Protein AF-A0A1I1CKN2-F1 (afdb_monomer_lite)

Structure (mmCIF, N/CA/C/O backbone):
data_AF-A0A1I1CKN2-F1
#
_entry.id   AF-A0A1I1CKN2-F1
#
loop_
_atom_site.group_PDB
_atom_site.id
_atom_site.type_symbol
_atom_site.label_atom_id
_atom_site.label_alt_id
_atom_site.label_comp_id
_atom_site.label_asym_id
_atom_site.label_entity_id
_atom_site.label_seq_id
_atom_site.pdbx_PDB_ins_code
_atom_site.Cartn_x
_atom_site.Cartn_y
_atom_site.Cartn_z
_atom_site.occupancy
_atom_site.B_iso_or_equiv
_atom_site.auth_seq_id
_atom_site.auth_comp_id
_atom_site.auth_asym_id
_atom_site.auth_atom_id
_atom_site.pdbx_PDB_model_num
ATOM 1 N N . MET A 1 1 ? -16.744 -24.420 14.336 1.00 36.28 1 MET A N 1
ATOM 2 C CA . MET A 1 1 ? -15.413 -24.227 13.723 1.00 36.28 1 MET A CA 1
ATOM 3 C C . MET A 1 1 ? -15.536 -23.043 12.769 1.00 36.28 1 MET A C 1
ATOM 5 O O . MET A 1 1 ? -16.241 -23.175 11.780 1.00 36.28 1 MET A O 1
ATOM 9 N N . ARG A 1 2 ? -15.020 -21.853 13.116 1.00 37.50 2 ARG A N 1
ATOM 10 C CA . ARG A 1 2 ? -15.099 -20.668 12.236 1.00 37.50 2 ARG A CA 1
ATOM 11 C C . ARG A 1 2 ? -14.110 -20.876 11.087 1.00 37.50 2 ARG A C 1
ATOM 13 O O . ARG A 1 2 ? -12.951 -21.185 11.356 1.00 37.50 2 ARG A O 1
ATOM 20 N N . ALA A 1 3 ? -14.563 -20.752 9.841 1.00 39.19 3 ALA A N 1
ATOM 21 C CA . ALA A 1 3 ? -13.666 -20.720 8.693 1.00 39.19 3 ALA A CA 1
ATOM 22 C C . ALA A 1 3 ? -12.665 -19.573 8.897 1.00 39.19 3 ALA A C 1
ATOM 24 O O . ALA A 1 3 ? -13.071 -18.451 9.201 1.00 39.19 3 ALA A O 1
ATOM 25 N N . ALA A 1 4 ? -11.366 -19.855 8.797 1.00 44.44 4 ALA A N 1
ATOM 26 C CA . ALA A 1 4 ? -10.368 -18.798 8.746 1.00 44.44 4 ALA A CA 1
ATOM 27 C C . ALA A 1 4 ? -10.682 -17.938 7.514 1.00 44.44 4 ALA A C 1
ATOM 29 O O . ALA A 1 4 ? -10.760 -18.472 6.405 1.00 44.44 4 ALA A O 1
ATOM 30 N N . ALA A 1 5 ? -10.919 -16.638 7.713 1.00 51.28 5 ALA A N 1
ATOM 31 C CA . ALA A 1 5 ? -11.093 -15.694 6.618 1.00 51.28 5 ALA A CA 1
ATOM 32 C C . ALA A 1 5 ? -9.901 -15.848 5.666 1.00 51.28 5 ALA A C 1
ATOM 34 O O . ALA A 1 5 ? -8.745 -15.822 6.099 1.00 51.28 5 ALA A O 1
ATOM 35 N N . ARG A 1 6 ? -10.178 -16.095 4.385 1.00 54.81 6 ARG A N 1
ATOM 36 C CA . ARG A 1 6 ? -9.152 -16.327 3.368 1.00 54.81 6 ARG A CA 1
ATOM 37 C C . ARG A 1 6 ? -8.504 -14.976 3.054 1.00 54.81 6 ARG A C 1
ATOM 39 O O . ARG A 1 6 ? -8.921 -14.288 2.138 1.00 54.81 6 ARG A O 1
ATOM 46 N N . SER A 1 7 ? -7.548 -14.563 3.884 1.00 62.62 7 SER A N 1
ATOM 47 C CA . SER A 1 7 ? -6.839 -13.295 3.727 1.00 62.62 7 SER A CA 1
ATOM 48 C C . SER A 1 7 ? -6.039 -13.294 2.432 1.00 62.62 7 SER A C 1
ATOM 50 O O . SER A 1 7 ? -5.339 -14.272 2.150 1.00 62.62 7 SER A O 1
ATOM 52 N N . MET A 1 8 ? -6.089 -12.191 1.689 1.00 78.50 8 MET A N 1
ATOM 53 C CA . MET A 1 8 ? -5.315 -12.058 0.464 1.00 78.50 8 MET A CA 1
ATOM 54 C C . MET A 1 8 ? -3.811 -12.104 0.762 1.00 78.50 8 MET A C 1
ATOM 56 O O . MET A 1 8 ? -3.299 -11.395 1.634 1.00 78.50 8 MET A O 1
ATOM 60 N N . THR A 1 9 ? -3.110 -12.993 0.067 1.00 88.44 9 THR A N 1
ATOM 61 C CA . THR A 1 9 ? -1.662 -13.183 0.215 1.00 88.44 9 THR A CA 1
ATOM 62 C C . THR A 1 9 ? -0.886 -12.026 -0.417 1.00 88.44 9 THR A C 1
ATOM 64 O O . THR A 1 9 ? -1.418 -11.289 -1.249 1.00 88.44 9 THR A O 1
ATOM 67 N N . ASP A 1 10 ? 0.390 -11.871 -0.047 1.00 90.06 10 ASP A N 1
ATOM 68 C CA . ASP A 1 10 ? 1.275 -10.884 -0.683 1.00 90.06 10 ASP A CA 1
ATOM 69 C C . ASP A 1 10 ? 1.370 -11.120 -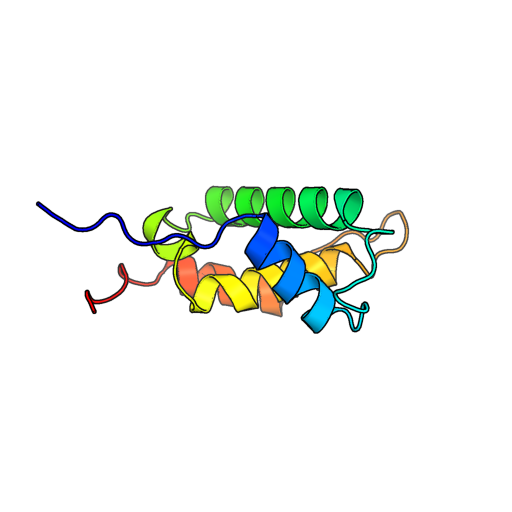2.208 1.00 90.06 10 ASP A C 1
ATOM 71 O O . ASP A 1 10 ? 1.408 -10.153 -2.961 1.00 90.06 10 ASP A O 1
ATOM 75 N N . ASP A 1 11 ? 1.318 -12.375 -2.673 1.00 91.69 11 ASP A N 1
ATOM 76 C CA . ASP A 1 11 ? 1.370 -12.724 -4.103 1.00 91.69 11 ASP A CA 1
ATOM 77 C C . ASP A 1 11 ? 0.109 -12.286 -4.862 1.00 91.69 11 ASP A C 1
ATOM 79 O O . ASP A 1 11 ? 0.179 -11.837 -6.004 1.00 91.69 11 ASP A O 1
ATOM 83 N N . GLN A 1 12 ? -1.057 -12.371 -4.224 1.00 93.50 12 GLN A N 1
ATOM 84 C CA . GLN A 1 12 ? -2.303 -11.866 -4.804 1.00 93.50 12 GLN A CA 1
ATOM 85 C C . GLN A 1 12 ? -2.323 -10.331 -4.813 1.00 93.50 12 GLN A C 1
ATOM 87 O O . GLN A 1 12 ? -2.681 -9.728 -5.819 1.00 93.50 12 GLN A O 1
ATOM 92 N N . LEU A 1 13 ? -1.860 -9.687 -3.736 1.00 95.38 13 LEU A N 1
ATOM 93 C CA . LEU A 1 13 ? -1.694 -8.228 -3.693 1.00 95.38 13 LEU A CA 1
ATOM 94 C C . LEU A 1 13 ? -0.684 -7.728 -4.728 1.00 95.38 13 LEU A C 1
ATOM 96 O O . LEU A 1 13 ? -0.858 -6.642 -5.275 1.00 95.38 13 LEU A O 1
ATOM 100 N N . LEU A 1 14 ? 0.353 -8.513 -5.018 1.00 97.31 14 LEU A N 1
ATOM 101 C CA . LEU A 1 14 ? 1.312 -8.216 -6.071 1.00 97.31 14 LEU A CA 1
ATOM 102 C C . LEU A 1 14 ? 0.629 -8.140 -7.442 1.00 97.31 14 LEU A C 1
ATOM 104 O O . LEU A 1 14 ? 0.923 -7.217 -8.198 1.00 97.31 14 LEU A O 1
ATOM 108 N N . VAL A 1 15 ? -0.298 -9.054 -7.749 1.00 97.06 15 VAL A N 1
ATOM 109 C CA . VAL A 1 15 ? -1.083 -9.005 -8.996 1.00 97.06 15 VAL A CA 1
ATOM 110 C C . VAL A 1 15 ? -1.923 -7.728 -9.063 1.00 97.06 15 VAL A C 1
ATOM 112 O O . VAL A 1 15 ? -1.835 -7.005 -10.053 1.00 97.06 15 VAL A O 1
ATOM 115 N N 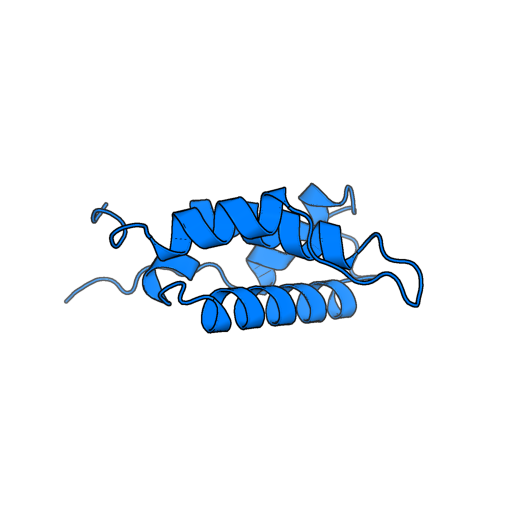. GLU A 1 16 ? -2.653 -7.394 -7.998 1.00 97.00 16 GLU A N 1
ATOM 116 C CA . GLU A 1 16 ? -3.472 -6.171 -7.945 1.00 97.00 16 GLU A CA 1
ATOM 117 C C . GLU A 1 16 ? -2.631 -4.894 -8.084 1.00 97.00 16 GLU A C 1
ATOM 119 O O . GLU A 1 16 ? -3.005 -3.961 -8.792 1.00 97.00 16 GLU A O 1
ATOM 124 N N . CYS A 1 17 ? -1.446 -4.857 -7.470 1.00 97.38 17 CYS A N 1
ATOM 125 C CA . CYS A 1 17 ? -0.532 -3.724 -7.606 1.00 97.38 17 CYS A CA 1
ATOM 126 C C . CYS A 1 17 ? 0.037 -3.606 -9.025 1.00 97.38 17 CYS A C 1
ATOM 128 O O . CYS A 1 17 ? 0.202 -2.491 -9.512 1.00 97.38 17 CYS A O 1
ATOM 130 N N . LYS A 1 18 ? 0.319 -4.728 -9.706 1.00 98.00 18 LYS A N 1
ATOM 131 C CA . LYS A 1 18 ? 0.736 -4.706 -11.118 1.00 98.00 18 LYS A CA 1
ATOM 132 C C . LYS A 1 18 ? -0.361 -4.114 -11.997 1.00 98.00 18 LYS A C 1
ATOM 134 O O . LYS A 1 18 ? -0.067 -3.244 -12.806 1.00 98.00 18 LYS A O 1
ATOM 139 N N . ILE A 1 19 ? -1.613 -4.523 -11.782 1.00 97.00 19 ILE A N 1
ATOM 140 C CA . ILE A 1 19 ? -2.773 -3.968 -12.493 1.00 97.00 19 ILE A CA 1
ATOM 141 C C . ILE A 1 19 ? -2.890 -2.460 -12.233 1.00 97.00 19 ILE A C 1
ATOM 143 O O . ILE A 1 19 ? -2.972 -1.684 -13.179 1.00 97.00 19 ILE A O 1
ATOM 147 N N . GLY A 1 20 ? -2.834 -2.029 -10.968 1.00 95.31 20 GLY A N 1
ATOM 148 C CA . GLY A 1 20 ? -2.956 -0.614 -10.596 1.00 95.31 20 GLY A CA 1
ATOM 149 C C . GLY A 1 20 ? -1.839 0.294 -11.127 1.00 95.31 20 GLY A C 1
ATOM 150 O O . GLY A 1 20 ? -2.047 1.496 -11.270 1.00 95.31 20 GLY A O 1
ATOM 151 N N . LEU A 1 21 ? -0.673 -0.274 -11.440 1.00 96.19 21 LEU A N 1
ATOM 152 C CA . LEU A 1 21 ? 0.487 0.435 -11.989 1.00 96.19 21 LEU A CA 1
ATOM 153 C C . LEU A 1 21 ? 0.653 0.272 -13.507 1.00 96.19 21 LEU A C 1
ATOM 155 O O . LEU A 1 21 ? 1.663 0.725 -14.042 1.00 96.19 21 LEU A O 1
ATOM 159 N N . ASP A 1 22 ? -0.294 -0.385 -14.185 1.00 96.31 22 ASP A N 1
ATOM 160 C CA . ASP A 1 22 ? -0.210 -0.730 -15.613 1.00 96.31 22 ASP A CA 1
ATOM 161 C C . ASP A 1 22 ? 1.063 -1.532 -15.971 1.00 96.31 22 ASP A C 1
ATOM 163 O O . ASP A 1 22 ? 1.690 -1.377 -17.019 1.00 96.31 22 ASP A O 1
ATOM 167 N N . ILE A 1 23 ? 1.479 -2.416 -15.061 1.00 96.50 23 ILE A N 1
ATOM 168 C CA . ILE A 1 23 ? 2.583 -3.357 -15.262 1.00 96.50 23 ILE A CA 1
ATOM 169 C C . ILE A 1 23 ? 1.987 -4.685 -15.755 1.00 96.50 23 ILE A C 1
ATOM 171 O O . ILE A 1 23 ? 1.109 -5.240 -15.088 1.00 96.50 23 ILE A O 1
ATOM 175 N N . PRO A 1 24 ? 2.476 -5.275 -16.866 1.00 97.94 24 PRO A N 1
ATOM 176 C CA . PRO A 1 24 ? 2.003 -6.580 -17.321 1.00 97.94 24 PRO A CA 1
ATOM 177 C C . PRO A 1 24 ? 2.117 -7.640 -16.220 1.00 97.94 24 PRO A C 1
ATOM 179 O O . PRO A 1 24 ? 3.204 -7.872 -15.693 1.00 97.94 24 PRO A O 1
ATOM 182 N N . VAL A 1 25 ? 1.018 -8.335 -15.907 1.00 96.81 25 VAL A N 1
ATOM 183 C CA . VAL A 1 25 ? 0.964 -9.314 -14.800 1.00 96.81 25 VAL A CA 1
ATOM 184 C C . VAL A 1 25 ? 2.012 -10.427 -14.946 1.00 96.81 25 VAL A C 1
ATOM 186 O O . VAL A 1 25 ? 2.553 -10.906 -13.951 1.00 96.81 25 VAL A O 1
ATOM 189 N N . MET A 1 26 ? 2.339 -10.803 -16.188 1.00 96.81 26 MET A N 1
ATOM 190 C CA . MET A 1 26 ? 3.348 -11.822 -16.508 1.00 96.81 26 MET A CA 1
ATOM 191 C C . MET A 1 26 ? 4.796 -11.344 -16.313 1.00 96.81 26 MET A C 1
ATOM 193 O O . MET A 1 26 ? 5.712 -12.161 -16.316 1.00 96.81 26 MET A O 1
ATOM 197 N N . SER A 1 27 ? 5.026 -10.036 -16.163 1.00 96.62 27 SER A N 1
ATOM 198 C CA . SER A 1 27 ? 6.356 -9.493 -15.884 1.00 96.62 27 SER A CA 1
ATOM 199 C C . SER A 1 27 ? 6.726 -9.734 -14.427 1.00 96.62 27 SER A C 1
ATOM 201 O O . SER A 1 27 ? 5.933 -9.432 -13.538 1.00 96.62 27 SER A O 1
ATOM 203 N N . SER A 1 28 ? 7.943 -10.220 -14.181 1.00 97.62 28 SER A N 1
ATOM 204 C CA . SER A 1 28 ? 8.508 -10.383 -12.836 1.00 97.62 28 SER A CA 1
ATOM 205 C C . SER A 1 28 ? 9.566 -9.329 -12.486 1.00 97.62 28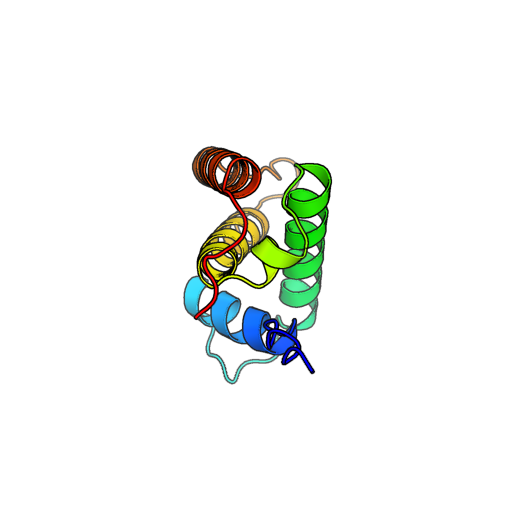 SER A C 1
ATOM 207 O O . SER A 1 28 ? 10.192 -9.398 -11.428 1.00 97.62 28 SER A O 1
ATOM 209 N N . ALA A 1 29 ? 9.808 -8.361 -13.380 1.00 97.44 29 ALA A N 1
ATOM 210 C CA . ALA A 1 29 ? 10.934 -7.428 -13.289 1.00 97.44 29 ALA A CA 1
ATOM 211 C C . ALA A 1 29 ? 10.929 -6.582 -12.005 1.00 97.44 29 ALA A C 1
ATOM 213 O O . ALA A 1 29 ? 11.986 -6.196 -11.508 1.00 97.44 29 ALA A O 1
ATOM 214 N N . PHE A 1 30 ? 9.742 -6.312 -11.459 1.00 96.50 30 PHE A N 1
ATOM 215 C CA . PHE A 1 30 ? 9.557 -5.428 -10.310 1.00 96.50 30 PHE A CA 1
ATOM 216 C C . PHE A 1 30 ? 8.971 -6.133 -9.086 1.00 96.50 30 PHE A C 1
ATOM 218 O O . PHE A 1 30 ? 8.683 -5.472 -8.093 1.00 96.50 30 PHE A O 1
ATOM 225 N N . ASP A 1 31 ? 8.837 -7.461 -9.104 1.00 97.50 31 ASP A N 1
ATOM 226 C CA . ASP A 1 31 ? 8.108 -8.205 -8.068 1.00 97.50 31 ASP A CA 1
ATOM 227 C C . ASP A 1 31 ? 8.710 -7.998 -6.683 1.00 97.50 31 ASP A C 1
ATOM 229 O O . ASP A 1 31 ? 8.003 -7.654 -5.738 1.00 97.50 31 ASP A O 1
ATOM 233 N N . GLY A 1 32 ? 10.036 -8.099 -6.572 1.00 97.25 32 GLY A N 1
ATOM 234 C CA . GLY A 1 32 ? 10.731 -7.829 -5.313 1.00 97.25 32 GLY A CA 1
ATOM 235 C C . GLY A 1 32 ? 10.508 -6.400 -4.803 1.00 97.25 32 GLY A C 1
ATOM 236 O O . GLY A 1 32 ? 10.299 -6.198 -3.608 1.00 97.25 32 GLY A O 1
ATOM 237 N N . ASN A 1 33 ? 10.498 -5.413 -5.705 1.00 95.62 33 ASN A N 1
ATOM 238 C CA . ASN A 1 33 ? 10.284 -4.007 -5.363 1.00 95.62 33 ASN A CA 1
ATOM 239 C C . ASN A 1 33 ? 8.838 -3.751 -4.900 1.00 95.62 33 ASN A C 1
ATOM 241 O O . ASN A 1 33 ? 8.617 -3.112 -3.869 1.00 95.62 33 ASN A O 1
ATOM 245 N N . LEU A 1 34 ? 7.858 -4.307 -5.614 1.00 97.38 34 LEU A N 1
ATOM 246 C CA . LEU A 1 34 ? 6.444 -4.204 -5.264 1.00 97.38 34 LEU A CA 1
ATOM 247 C C . LEU A 1 34 ? 6.140 -4.919 -3.944 1.00 97.38 34 LEU A C 1
ATOM 249 O O . LEU A 1 34 ? 5.476 -4.337 -3.092 1.00 97.38 34 LEU A O 1
ATOM 253 N N . ILE A 1 35 ? 6.695 -6.112 -3.705 1.00 97.44 35 ILE A N 1
ATOM 254 C CA . ILE A 1 35 ? 6.537 -6.834 -2.429 1.00 97.44 35 ILE A CA 1
ATOM 255 C C . ILE A 1 35 ? 7.064 -6.003 -1.253 1.00 97.44 35 ILE A C 1
ATOM 257 O O . ILE A 1 35 ? 6.416 -5.932 -0.206 1.00 97.44 35 ILE A O 1
ATOM 261 N N . GLN A 1 36 ? 8.217 -5.345 -1.402 1.00 96.12 36 GLN A N 1
ATOM 262 C CA . GLN A 1 36 ? 8.736 -4.450 -0.364 1.00 96.12 36 GLN A CA 1
ATOM 263 C C . GLN A 1 36 ? 7.756 -3.307 -0.073 1.00 96.12 36 GLN A C 1
ATOM 265 O O . GLN A 1 36 ? 7.428 -3.075 1.091 1.00 96.12 36 GLN A O 1
ATOM 270 N N . LYS A 1 37 ? 7.221 -2.649 -1.110 1.00 96.19 37 LYS A N 1
ATOM 271 C CA . LYS A 1 37 ? 6.241 -1.561 -0.955 1.00 96.19 37 LYS A CA 1
ATOM 272 C C . LYS A 1 37 ? 4.933 -2.041 -0.326 1.00 96.19 37 LYS A C 1
ATOM 274 O O . LYS A 1 37 ? 4.446 -1.392 0.595 1.00 96.19 37 LYS A O 1
ATOM 279 N N . ILE A 1 38 ? 4.411 -3.197 -0.742 1.00 97.19 38 ILE A N 1
ATOM 280 C CA . ILE A 1 38 ? 3.217 -3.825 -0.151 1.00 97.19 38 ILE A CA 1
ATOM 281 C C . ILE A 1 38 ? 3.417 -4.020 1.355 1.00 97.19 38 ILE A C 1
ATOM 283 O O . ILE A 1 38 ? 2.561 -3.645 2.158 1.00 97.19 38 ILE A O 1
ATOM 287 N N . ARG A 1 39 ? 4.572 -4.555 1.766 1.00 96.62 39 ARG A N 1
ATOM 288 C CA . ARG A 1 39 ? 4.889 -4.768 3.186 1.00 96.62 39 ARG A CA 1
ATOM 289 C C . ARG A 1 39 ? 5.032 -3.456 3.952 1.00 96.62 39 ARG A C 1
ATOM 291 O O . ARG A 1 39 ? 4.531 -3.367 5.072 1.00 96.62 39 ARG A O 1
ATOM 298 N N . THR A 1 40 ? 5.648 -2.435 3.357 1.00 96.00 40 THR A N 1
ATOM 299 C CA . THR A 1 40 ? 5.728 -1.089 3.945 1.00 96.00 40 THR A CA 1
ATOM 300 C C . THR A 1 40 ? 4.339 -0.494 4.166 1.00 96.00 40 THR A C 1
ATOM 302 O O . THR A 1 40 ? 4.053 -0.009 5.259 1.00 96.00 40 THR A O 1
ATOM 305 N N . VAL A 1 41 ? 3.454 -0.586 3.173 1.00 96.81 41 VAL A N 1
ATOM 306 C CA . VAL A 1 41 ? 2.075 -0.087 3.257 1.00 96.81 41 VAL A CA 1
ATOM 307 C C . VAL A 1 41 ? 1.282 -0.829 4.332 1.00 96.81 41 VAL A C 1
ATOM 309 O O . VAL A 1 41 ? 0.692 -0.188 5.199 1.00 96.81 41 VAL A O 1
ATOM 312 N N . LYS A 1 42 ? 1.336 -2.166 4.364 1.00 95.81 42 LYS A N 1
ATOM 313 C CA . LYS A 1 42 ? 0.690 -2.973 5.417 1.00 95.81 42 LYS A CA 1
ATOM 314 C C . LYS A 1 42 ? 1.224 -2.624 6.809 1.00 95.81 42 LYS A C 1
ATOM 316 O O . LYS A 1 42 ? 0.451 -2.516 7.760 1.00 95.81 42 LYS A O 1
ATOM 321 N N . GLY A 1 43 ? 2.534 -2.405 6.932 1.00 95.88 43 GLY A N 1
ATOM 322 C CA . GLY A 1 43 ? 3.160 -1.934 8.168 1.00 95.88 43 GLY A CA 1
ATOM 323 C C . GLY A 1 43 ? 2.628 -0.567 8.606 1.00 95.88 43 GLY A C 1
ATOM 324 O O . GLY A 1 43 ? 2.251 -0.401 9.765 1.00 95.88 43 GLY A O 1
ATOM 325 N N . TYR A 1 44 ? 2.522 0.381 7.671 1.00 97.00 44 TYR A N 1
ATOM 326 C CA . TYR A 1 44 ? 1.968 1.708 7.930 1.00 97.00 44 TYR A CA 1
ATOM 327 C C . TYR A 1 44 ? 0.500 1.640 8.371 1.00 97.00 44 TYR A C 1
ATOM 329 O O . TYR A 1 44 ? 0.145 2.210 9.399 1.00 97.00 44 TYR A O 1
ATOM 337 N N . MET A 1 45 ? -0.340 0.881 7.658 1.00 96.44 45 MET A N 1
ATOM 338 C CA .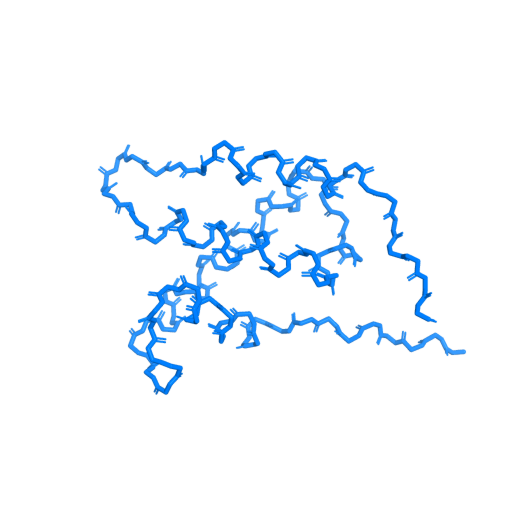 MET A 1 45 ? -1.746 0.669 8.026 1.00 96.44 45 MET A CA 1
ATOM 339 C C . MET A 1 45 ? -1.880 0.107 9.448 1.00 96.44 45 MET A C 1
ATOM 341 O O . MET A 1 45 ? -2.754 0.531 10.202 1.00 96.44 45 MET A O 1
ATOM 345 N N . ARG A 1 46 ? -0.985 -0.810 9.844 1.00 95.44 46 ARG A N 1
ATOM 346 C CA . ARG A 1 46 ? -0.981 -1.395 11.194 1.00 95.44 46 ARG A CA 1
ATOM 347 C C . ARG A 1 46 ? -0.634 -0.346 12.241 1.00 95.44 46 ARG A C 1
ATOM 349 O O . ARG A 1 46 ? -1.304 -0.266 13.264 1.00 95.44 46 ARG A O 1
ATOM 356 N N . GLY A 1 47 ? 0.391 0.464 11.970 1.00 95.88 47 GLY A N 1
ATOM 357 C CA . GLY A 1 47 ? 0.780 1.586 12.826 1.00 95.88 47 GLY A CA 1
ATOM 358 C C . GLY A 1 47 ? -0.308 2.658 12.944 1.00 95.88 47 GLY A C 1
ATOM 359 O O . GLY A 1 47 ? -0.437 3.278 13.992 1.00 95.88 47 GLY A O 1
ATOM 360 N N . ALA A 1 48 ? -1.132 2.822 11.907 1.00 95.44 48 ALA A N 1
ATOM 361 C CA . ALA A 1 48 ? -2.282 3.723 11.893 1.00 95.44 48 ALA A CA 1
ATOM 362 C C . ALA A 1 48 ? -3.532 3.161 12.603 1.00 95.44 48 ALA A C 1
ATOM 364 O O . ALA A 1 48 ? -4.563 3.828 12.639 1.00 95.44 48 ALA A O 1
ATOM 365 N N . GLY A 1 49 ? -3.461 1.950 13.170 1.00 94.81 49 GLY A N 1
ATOM 366 C CA . GLY A 1 49 ? -4.546 1.352 13.953 1.00 94.81 49 GLY A CA 1
ATOM 367 C C . GLY A 1 49 ? -5.534 0.495 13.159 1.00 94.81 49 GLY A C 1
ATOM 368 O O . GLY A 1 49 ? -6.546 0.077 13.717 1.00 94.81 49 GLY A O 1
ATOM 369 N N . VAL A 1 50 ? -5.262 0.181 11.888 1.00 94.50 50 VAL A N 1
ATOM 370 C CA . VAL A 1 50 ? -6.111 -0.744 11.120 1.00 94.50 50 VAL A CA 1
ATOM 371 C C . VAL A 1 50 ? -5.983 -2.160 11.695 1.00 94.50 50 VAL A C 1
ATOM 373 O O . VAL A 1 50 ? -4.886 -2.724 11.757 1.00 94.50 50 VAL A O 1
ATOM 376 N N . ALA A 1 51 ? -7.109 -2.753 12.099 1.00 91.38 51 ALA A N 1
ATOM 377 C CA . ALA A 1 51 ? -7.147 -4.112 12.632 1.00 91.38 51 ALA A CA 1
ATOM 378 C C . ALA A 1 51 ? -6.725 -5.156 11.581 1.00 91.38 51 ALA A C 1
ATOM 380 O O . ALA A 1 51 ? -7.004 -5.018 10.391 1.00 91.38 51 ALA A O 1
ATOM 381 N N . GLN A 1 52 ? -6.102 -6.254 12.022 1.00 87.44 52 GLN A N 1
ATOM 382 C CA . GLN A 1 52 ? -5.660 -7.331 11.124 1.00 87.44 52 GLN A CA 1
ATOM 383 C C . GLN A 1 52 ? -6.825 -7.960 10.339 1.00 87.44 52 GLN A C 1
ATOM 385 O O . GLN A 1 52 ? -6.632 -8.351 9.189 1.00 87.44 52 GLN A O 1
ATOM 390 N N . SER A 1 53 ? -8.013 -8.038 10.950 1.00 86.19 53 SER A N 1
ATOM 391 C CA . SER A 1 53 ? -9.255 -8.502 10.319 1.00 86.19 53 SER A CA 1
ATOM 392 C C . SER A 1 53 ? -9.693 -7.586 9.172 1.00 86.19 53 SER A C 1
ATOM 394 O O . SER A 1 53 ? -10.110 -8.077 8.130 1.00 86.19 53 SER A O 1
ATOM 396 N N . LEU A 1 54 ? -9.515 -6.270 9.321 1.00 88.62 54 LEU A N 1
ATOM 397 C CA . LEU A 1 54 ? -9.829 -5.272 8.295 1.00 88.62 54 LEU A CA 1
ATOM 398 C C . LEU A 1 54 ? -8.784 -5.205 7.180 1.00 88.62 54 LEU A C 1
ATOM 400 O O . LEU A 1 54 ? -9.120 -4.863 6.056 1.00 88.62 54 LEU A O 1
ATOM 404 N N . MET A 1 55 ? -7.526 -5.565 7.444 1.00 85.38 55 MET A N 1
ATOM 405 C CA . MET A 1 55 ? -6.505 -5.664 6.388 1.00 85.38 55 MET A CA 1
ATOM 406 C C . MET A 1 55 ? -6.755 -6.804 5.397 1.00 85.38 55 MET A C 1
ATOM 408 O O . MET A 1 55 ? -6.137 -6.832 4.337 1.00 85.38 55 MET A O 1
ATOM 412 N N . ALA A 1 56 ? -7.596 -7.767 5.773 1.00 78.81 56 ALA A N 1
ATOM 413 C CA . ALA A 1 56 ? -7.996 -8.882 4.925 1.00 78.81 56 ALA A CA 1
ATOM 414 C C . ALA A 1 56 ? -9.282 -8.595 4.128 1.00 78.81 56 ALA A C 1
ATOM 416 O O . ALA A 1 56 ? -9.717 -9.463 3.380 1.00 78.81 56 ALA A O 1
ATOM 417 N N . ASP A 1 57 ? -9.886 -7.419 4.314 1.00 83.12 57 ASP A N 1
ATOM 418 C CA . ASP A 1 57 ? -11.105 -6.977 3.640 1.00 83.12 57 ASP A CA 1
ATOM 419 C C . ASP A 1 57 ? -10.800 -6.457 2.226 1.00 83.12 57 ASP A C 1
ATOM 421 O O . ASP A 1 57 ? -9.758 -5.836 2.002 1.00 83.12 57 ASP A O 1
ATOM 425 N N . ASP A 1 58 ? -11.724 -6.638 1.282 1.00 84.44 58 ASP A N 1
ATOM 426 C CA . ASP A 1 58 ? -11.581 -6.150 -0.098 1.00 84.44 58 ASP A CA 1
ATOM 427 C C . ASP A 1 58 ? -11.342 -4.628 -0.157 1.00 84.44 58 ASP A C 1
ATOM 429 O O . ASP A 1 58 ? -10.593 -4.137 -1.004 1.00 84.44 58 ASP A O 1
ATOM 433 N N . ARG A 1 59 ? -11.886 -3.863 0.801 1.00 87.44 59 ARG A N 1
ATOM 434 C CA . ARG A 1 59 ? -11.625 -2.420 0.946 1.00 87.44 59 ARG A CA 1
ATOM 435 C C . ARG A 1 59 ? -10.144 -2.126 1.181 1.00 87.44 59 ARG A C 1
ATOM 437 O O . ARG A 1 59 ? -9.641 -1.108 0.708 1.00 87.44 59 ARG A O 1
ATOM 444 N N . ALA A 1 60 ? -9.431 -2.998 1.896 1.00 93.06 60 ALA A N 1
ATOM 445 C CA . ALA A 1 60 ? -8.006 -2.825 2.148 1.00 93.06 60 ALA A CA 1
ATOM 446 C C . ALA A 1 60 ? -7.168 -3.022 0.881 1.00 93.06 60 ALA A C 1
ATOM 448 O O . ALA A 1 60 ? -6.139 -2.364 0.753 1.00 93.06 60 ALA A O 1
ATOM 449 N N . VAL A 1 61 ? -7.608 -3.853 -0.071 1.00 94.25 61 VAL A N 1
ATOM 450 C CA . VAL A 1 61 ? -6.884 -4.099 -1.331 1.00 94.25 61 VAL A CA 1
ATOM 451 C C . VAL A 1 61 ? -6.680 -2.801 -2.103 1.00 94.25 61 VAL A C 1
ATOM 453 O O . VAL A 1 61 ? -5.543 -2.440 -2.404 1.00 94.25 61 VAL A O 1
ATOM 456 N N . GLY A 1 62 ? -7.758 -2.054 -2.356 1.00 94.00 62 GLY A N 1
ATOM 457 C CA . GLY A 1 62 ? -7.675 -0.781 -3.077 1.00 94.00 62 GLY A CA 1
ATOM 458 C C . GLY A 1 62 ? -6.804 0.248 -2.350 1.00 94.00 62 GLY A C 1
ATOM 459 O O . GLY A 1 62 ? -5.997 0.935 -2.973 1.00 94.00 62 GLY A O 1
ATOM 460 N N . ILE A 1 63 ? -6.897 0.305 -1.018 1.00 96.88 63 ILE A N 1
ATOM 461 C CA . ILE A 1 63 ? -6.072 1.201 -0.193 1.00 96.88 63 ILE A CA 1
ATOM 462 C C . ILE A 1 63 ? -4.591 0.817 -0.285 1.00 96.88 63 ILE A C 1
ATOM 464 O O . ILE A 1 63 ? -3.735 1.696 -0.397 1.00 96.88 63 ILE A O 1
ATOM 468 N N . ILE A 1 64 ? -4.278 -0.483 -0.286 1.00 96.94 64 ILE A N 1
ATOM 469 C CA . ILE A 1 64 ? -2.909 -0.974 -0.454 1.00 96.94 64 ILE A CA 1
ATOM 470 C C . ILE A 1 64 ? -2.373 -0.598 -1.837 1.00 96.94 64 ILE A C 1
ATOM 472 O O . ILE A 1 64 ? -1.260 -0.085 -1.919 1.00 96.94 64 ILE A O 1
ATOM 476 N N . VAL A 1 65 ? -3.160 -0.784 -2.902 1.00 96.44 65 VAL A N 1
ATOM 477 C CA . VAL A 1 65 ? -2.769 -0.407 -4.272 1.00 96.44 65 VAL A CA 1
ATOM 478 C C . VAL A 1 65 ? -2.478 1.094 -4.373 1.00 96.44 65 VAL A C 1
ATOM 480 O O . VAL A 1 65 ? -1.449 1.474 -4.935 1.00 96.44 65 VAL A O 1
ATOM 483 N N . ILE A 1 66 ? -3.311 1.951 -3.770 1.00 96.31 66 ILE A N 1
ATOM 484 C CA . ILE A 1 66 ? -3.062 3.402 -3.704 1.00 96.31 66 ILE A CA 1
ATOM 485 C C . ILE A 1 66 ? -1.743 3.688 -2.978 1.00 96.31 66 ILE A C 1
ATOM 487 O O . ILE A 1 66 ? -0.899 4.403 -3.506 1.00 96.31 66 ILE A O 1
ATOM 491 N N . GLY A 1 67 ? -1.517 3.089 -1.806 1.00 96.56 67 GLY A N 1
ATOM 492 C CA . GLY A 1 67 ? -0.277 3.291 -1.054 1.00 96.56 67 GLY A CA 1
ATOM 493 C C . GLY A 1 67 ? 0.966 2.808 -1.803 1.00 96.56 67 GLY A C 1
ATOM 494 O O . GLY A 1 67 ? 2.010 3.452 -1.765 1.00 96.56 67 GLY A O 1
ATOM 495 N N . VAL A 1 68 ? 0.878 1.684 -2.517 1.00 96.69 68 VAL A N 1
ATOM 496 C CA . VAL A 1 68 ? 1.980 1.188 -3.352 1.00 96.69 68 VAL A CA 1
ATOM 497 C C . VAL A 1 68 ? 2.231 2.129 -4.524 1.00 96.69 68 VAL A C 1
ATOM 499 O O . VAL A 1 68 ? 3.391 2.384 -4.839 1.00 96.69 68 VAL A O 1
ATOM 502 N N . THR A 1 69 ? 1.174 2.689 -5.115 1.00 95.31 69 THR A N 1
ATOM 503 C CA . THR A 1 69 ? 1.268 3.692 -6.183 1.00 95.31 69 THR A CA 1
ATOM 504 C C . THR A 1 69 ? 1.947 4.964 -5.692 1.00 95.31 69 THR A C 1
ATOM 506 O O . THR A 1 69 ? 2.900 5.422 -6.322 1.00 95.31 69 THR A O 1
ATOM 509 N N . ASP A 1 70 ? 1.549 5.460 -4.519 1.00 94.31 70 ASP A N 1
ATOM 510 C CA . ASP A 1 70 ? 2.207 6.586 -3.857 1.00 94.31 70 ASP A CA 1
ATOM 511 C C . ASP A 1 70 ? 3.695 6.300 -3.651 1.00 94.31 70 ASP A C 1
ATOM 513 O O . ASP A 1 70 ? 4.523 7.162 -3.912 1.00 94.31 70 ASP A O 1
ATOM 517 N N . LEU A 1 71 ? 4.059 5.079 -3.236 1.00 93.81 71 LEU A N 1
ATOM 518 C CA . LEU A 1 71 ? 5.459 4.697 -3.050 1.00 93.81 71 LEU A CA 1
ATOM 519 C C . LEU A 1 71 ? 6.214 4.442 -4.362 1.00 93.81 71 LEU A C 1
ATOM 521 O O . LEU A 1 71 ? 7.448 4.448 -4.357 1.00 93.81 71 LEU A O 1
ATOM 525 N N . TRP A 1 72 ? 5.520 4.136 -5.456 1.00 91.94 72 TRP A N 1
ATOM 526 C CA . TRP A 1 72 ? 6.108 3.832 -6.761 1.00 91.94 72 TRP A CA 1
ATOM 527 C C . TRP A 1 72 ? 6.542 5.098 -7.500 1.00 91.94 72 TRP A C 1
ATOM 529 O O . TRP A 1 72 ? 7.618 5.119 -8.090 1.00 91.94 72 TRP A O 1
ATOM 539 N N . GLN A 1 73 ? 5.747 6.166 -7.424 1.00 79.12 73 GLN A N 1
ATOM 540 C CA . GLN A 1 73 ? 5.918 7.381 -8.231 1.00 79.12 73 GLN A CA 1
ATOM 541 C C . GLN A 1 73 ? 6.998 8.362 -7.723 1.00 79.12 73 GLN A C 1
ATOM 543 O O . GLN A 1 73 ? 6.987 9.535 -8.090 1.00 79.12 73 GLN A O 1
ATOM 548 N N . LEU A 1 74 ? 7.926 7.934 -6.864 1.00 71.25 74 LEU A N 1
ATOM 549 C CA . LEU A 1 74 ? 8.717 8.872 -6.062 1.00 71.25 74 LEU A CA 1
ATOM 550 C C . LEU A 1 74 ? 10.133 9.108 -6.582 1.00 71.25 74 LEU A C 1
AT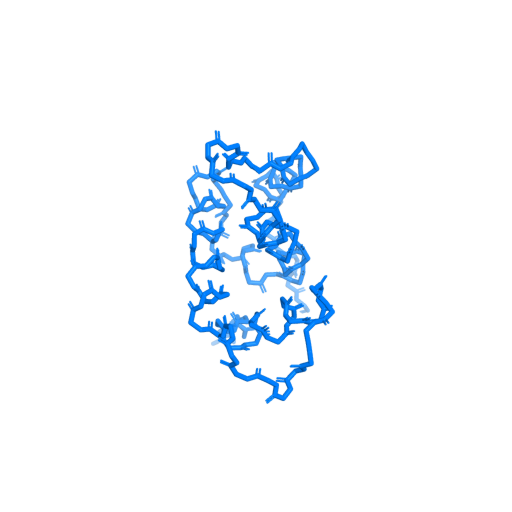OM 552 O O . LEU A 1 74 ? 10.919 8.179 -6.767 1.00 71.25 74 LEU A O 1
ATOM 556 N N . ASN A 1 75 ? 10.469 10.394 -6.685 1.00 68.31 75 ASN A N 1
ATOM 557 C CA . ASN A 1 75 ? 11.831 10.898 -6.784 1.00 68.31 75 ASN A CA 1
ATOM 558 C C . ASN A 1 75 ? 12.487 10.926 -5.390 1.00 68.31 75 ASN A C 1
ATOM 560 O O . ASN A 1 75 ? 11.821 11.140 -4.370 1.00 68.31 75 ASN A O 1
ATOM 564 N N . SER A 1 76 ? 13.806 10.727 -5.333 1.00 73.56 76 SER A N 1
ATOM 565 C CA . SER A 1 76 ? 14.572 10.786 -4.081 1.00 73.56 76 SER A CA 1
ATOM 566 C C . SER A 1 76 ? 14.320 12.090 -3.316 1.00 73.56 76 SER A C 1
ATOM 568 O O . SER A 1 76 ? 14.487 13.173 -3.865 1.00 73.56 76 SER A O 1
ATOM 570 N N . GLY A 1 77 ? 13.967 11.977 -2.032 1.00 73.69 77 GLY A N 1
ATOM 571 C CA . GLY A 1 77 ? 13.749 13.116 -1.128 1.00 73.69 77 GLY A CA 1
ATOM 572 C C . GLY A 1 77 ? 12.296 13.584 -0.988 1.00 73.69 77 GLY A C 1
ATOM 573 O O . GLY A 1 77 ? 12.009 14.349 -0.073 1.00 73.69 77 GLY A O 1
ATOM 574 N N . GLU A 1 78 ? 11.368 13.085 -1.811 1.00 79.56 78 GLU A N 1
ATOM 575 C CA . GLU A 1 78 ? 9.957 13.519 -1.803 1.00 79.56 78 GLU A CA 1
ATOM 576 C C . GLU A 1 78 ? 8.973 12.405 -1.416 1.00 79.56 78 GLU A C 1
ATOM 578 O O . GLU A 1 78 ? 7.771 12.504 -1.664 1.00 79.56 78 GLU A O 1
ATOM 583 N N . ILE A 1 79 ? 9.476 11.336 -0.791 1.00 82.12 79 ILE A N 1
ATOM 584 C CA . ILE A 1 79 ? 8.680 10.157 -0.443 1.00 82.12 79 ILE A CA 1
ATOM 585 C C . ILE A 1 79 ? 7.600 10.515 0.577 1.00 82.12 79 ILE A C 1
ATOM 587 O O . ILE A 1 79 ? 7.896 10.779 1.742 1.00 82.12 79 ILE A O 1
ATOM 591 N N . LYS A 1 80 ? 6.337 10.476 0.144 1.00 88.31 80 LYS A N 1
ATOM 592 C CA . LYS A 1 80 ? 5.168 10.712 0.995 1.00 88.31 80 LYS A CA 1
ATOM 593 C C . LYS A 1 80 ? 3.965 9.925 0.499 1.00 88.31 80 LYS A C 1
ATOM 595 O O . LYS A 1 80 ? 3.809 9.712 -0.699 1.00 88.31 80 LYS A O 1
ATOM 600 N N . PHE A 1 81 ? 3.097 9.556 1.430 1.00 94.25 81 PHE A N 1
ATOM 601 C CA . PHE A 1 81 ? 1.759 9.113 1.077 1.00 94.25 81 PHE A CA 1
ATOM 602 C C . PHE A 1 81 ? 0.878 10.310 0.715 1.00 94.25 81 PHE A C 1
ATOM 604 O O . PHE A 1 81 ? 1.054 11.425 1.217 1.00 94.25 81 PHE A O 1
ATOM 611 N N . SER A 1 82 ? -0.069 10.077 -0.182 1.00 94.69 82 SER A N 1
ATOM 612 C CA . SER A 1 82 ? -1.024 11.076 -0.633 1.00 94.69 82 SER A CA 1
ATOM 613 C C . SER A 1 82 ? -2.079 11.379 0.446 1.00 94.69 82 SER A C 1
ATOM 615 O O . SER A 1 82 ? -2.385 10.536 1.298 1.00 94.69 82 SER A O 1
ATOM 617 N N . PRO A 1 83 ? -2.720 12.564 0.405 1.00 96.38 83 PRO A N 1
ATOM 618 C CA . PRO A 1 83 ? -3.848 12.869 1.286 1.00 96.38 83 PRO A CA 1
ATOM 619 C C . PRO A 1 83 ? -5.003 11.866 1.161 1.00 96.38 83 PRO A C 1
ATOM 621 O O . PRO A 1 83 ? -5.656 11.556 2.158 1.00 96.38 83 PRO A O 1
ATOM 624 N N . VAL A 1 84 ? -5.238 11.324 -0.043 1.00 96.12 84 VAL A N 1
ATOM 625 C CA . VAL A 1 84 ? -6.288 10.320 -0.264 1.00 96.12 84 VAL A CA 1
ATOM 626 C C . VAL A 1 84 ? -5.966 9.012 0.458 1.00 96.12 84 VAL A C 1
ATOM 628 O O . VAL A 1 84 ? -6.842 8.466 1.125 1.00 96.12 84 VAL A O 1
ATOM 631 N N . PHE A 1 85 ? -4.709 8.557 0.435 1.00 96.88 85 PHE A N 1
ATOM 632 C CA . PHE A 1 85 ? -4.290 7.376 1.187 1.00 96.88 85 PHE A CA 1
ATOM 633 C C . PHE A 1 85 ? -4.507 7.549 2.696 1.00 96.88 85 PHE A C 1
ATOM 635 O O . PHE A 1 85 ? -5.101 6.685 3.343 1.00 96.88 85 PHE A O 1
ATOM 642 N N . HIS A 1 86 ? -4.105 8.695 3.256 1.00 97.44 86 HIS A N 1
ATOM 643 C CA . HIS A 1 86 ? -4.315 8.987 4.678 1.00 97.44 86 HIS A CA 1
ATOM 644 C C . HIS A 1 86 ? -5.801 9.023 5.066 1.00 97.44 86 HIS A C 1
ATOM 646 O O . HIS A 1 86 ? -6.182 8.470 6.103 1.00 97.44 86 HIS A O 1
ATOM 652 N N . MET A 1 87 ? -6.649 9.639 4.237 1.00 97.69 87 MET A N 1
ATOM 653 C CA . MET A 1 87 ? -8.096 9.686 4.459 1.00 97.69 87 MET A CA 1
ATOM 654 C C . MET A 1 87 ? -8.706 8.279 4.499 1.00 97.69 87 MET A C 1
ATOM 656 O O . MET A 1 87 ? -9.434 7.953 5.436 1.00 97.69 87 MET A O 1
ATOM 660 N N . LEU A 1 88 ? -8.377 7.432 3.522 1.00 96.62 88 LEU A N 1
ATOM 661 C CA . LEU A 1 88 ? -8.927 6.081 3.423 1.00 96.62 88 LEU A CA 1
ATOM 662 C C . LEU A 1 88 ? -8.453 5.171 4.559 1.00 96.62 88 LEU A C 1
ATOM 664 O O . LEU A 1 88 ? -9.255 4.425 5.117 1.00 96.62 88 LEU A O 1
ATOM 668 N N . ILE A 1 89 ? -7.181 5.266 4.960 1.00 96.31 89 ILE A N 1
ATOM 669 C CA . ILE A 1 89 ? -6.684 4.541 6.137 1.00 96.31 89 ILE A CA 1
ATOM 670 C C . ILE A 1 89 ? -7.429 4.965 7.393 1.00 96.31 89 ILE A C 1
ATOM 672 O O . ILE A 1 89 ? -7.801 4.108 8.187 1.00 96.31 89 ILE A O 1
ATOM 676 N N . THR A 1 90 ? -7.671 6.263 7.569 1.00 96.06 90 THR A N 1
ATOM 677 C CA . THR A 1 90 ? -8.395 6.776 8.738 1.00 96.06 90 THR A CA 1
ATOM 678 C C . THR A 1 90 ? -9.820 6.224 8.777 1.00 96.06 90 THR A C 1
ATOM 680 O O . THR A 1 90 ? -10.279 5.760 9.819 1.00 96.06 90 THR A O 1
ATOM 683 N N . GLN A 1 91 ? -10.508 6.206 7.634 1.00 94.94 91 GLN A N 1
ATOM 684 C CA . GLN A 1 91 ? -11.850 5.635 7.509 1.00 94.94 91 GLN A CA 1
ATOM 685 C C . GLN A 1 91 ? -11.860 4.122 7.759 1.00 94.94 91 GLN A C 1
ATOM 687 O O . GLN A 1 91 ? -12.744 3.619 8.454 1.00 94.94 91 GLN A O 1
ATOM 692 N N . LEU A 1 92 ? -10.866 3.392 7.242 1.00 94.62 92 LEU A N 1
ATOM 693 C CA . LEU A 1 92 ? -10.738 1.957 7.478 1.00 94.62 92 LEU A CA 1
ATOM 694 C C . LEU A 1 92 ? -10.429 1.663 8.952 1.00 94.62 92 LEU A C 1
ATOM 696 O O . LEU A 1 92 ? -11.053 0.786 9.530 1.00 94.62 92 LEU A O 1
ATOM 700 N N . ALA A 1 93 ? -9.531 2.417 9.587 1.00 94.25 93 ALA A N 1
ATOM 701 C CA . ALA A 1 93 ? -9.201 2.262 11.005 1.00 94.25 93 ALA A CA 1
ATOM 702 C C . ALA A 1 93 ? -10.398 2.568 11.923 1.00 94.25 93 ALA A C 1
ATOM 704 O O . ALA A 1 93 ? -10.563 1.925 12.955 1.00 94.25 93 ALA A O 1
ATOM 705 N N . ALA A 1 94 ? -11.253 3.518 11.535 1.00 93.38 94 ALA A N 1
ATOM 706 C CA . ALA A 1 94 ? -12.493 3.835 12.241 1.00 93.38 94 ALA A CA 1
ATOM 707 C C . ALA A 1 94 ? -13.653 2.873 11.917 1.00 93.38 94 ALA A C 1
ATOM 709 O O . ALA A 1 94 ? -14.714 2.954 12.544 1.00 93.38 94 ALA A O 1
ATOM 710 N N . SER A 1 95 ? -13.490 1.986 10.933 1.00 88.69 95 SER A N 1
ATOM 711 C CA . SER A 1 95 ? -14.533 1.037 10.557 1.00 88.69 95 SER A CA 1
ATOM 712 C C . SER A 1 95 ? -14.713 -0.027 11.633 1.00 88.69 95 SER A C 1
ATOM 714 O O . SER A 1 95 ? -13.762 -0.482 12.268 1.00 88.69 95 SER A O 1
ATOM 716 N N . LYS A 1 96 ? -15.959 -0.468 11.807 1.00 76.94 96 LYS A N 1
ATOM 717 C CA . LYS A 1 96 ? -16.235 -1.705 12.538 1.00 76.94 96 LYS A CA 1
ATOM 718 C C . LYS A 1 96 ? -15.708 -2.887 11.725 1.00 76.94 96 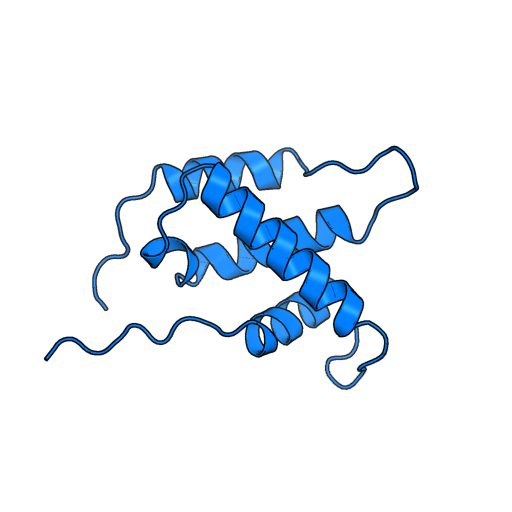LYS A C 1
ATOM 720 O O . LYS A 1 96 ? -15.552 -2.770 10.506 1.00 76.94 96 LYS A O 1
ATOM 725 N N . GLU A 1 97 ? -15.425 -3.998 12.404 1.00 68.56 97 GLU A N 1
ATOM 726 C CA . GLU A 1 97 ? -15.040 -5.242 11.733 1.00 68.56 97 GLU A CA 1
ATOM 727 C C . GLU A 1 97 ? -16.032 -5.588 10.611 1.00 68.56 97 GLU A C 1
ATOM 729 O O . GLU A 1 97 ? -17.206 -5.221 10.721 1.00 68.56 97 GLU A O 1
ATOM 734 N N . PRO A 1 98 ? -15.574 -6.247 9.531 1.00 63.81 98 PRO A N 1
ATOM 735 C CA . PRO A 1 98 ? -16.449 -6.590 8.418 1.00 63.81 98 PRO A CA 1
ATOM 736 C C . PRO A 1 98 ? -17.641 -7.398 8.934 1.00 63.81 98 PRO A C 1
ATOM 738 O O . PRO A 1 98 ? -17.455 -8.316 9.742 1.00 63.81 98 PRO A O 1
ATOM 741 N N . ASP A 1 99 ? -18.847 -7.071 8.466 1.00 55.88 99 ASP A N 1
ATOM 742 C CA . ASP A 1 99 ? -20.000 -7.935 8.694 1.00 55.88 99 ASP A CA 1
ATOM 743 C C . ASP A 1 99 ? -19.666 -9.328 8.140 1.00 55.88 99 ASP A C 1
ATOM 745 O O . ASP A 1 99 ? -19.057 -9.460 7.074 1.00 55.88 99 ASP A O 1
ATOM 749 N N . ALA A 1 100 ? -19.980 -10.373 8.909 1.00 46.75 100 ALA A N 1
ATOM 750 C CA . ALA A 1 100 ? -19.724 -11.738 8.469 1.00 46.75 100 ALA A CA 1
ATOM 751 C C . ALA A 1 100 ? -20.476 -11.996 7.147 1.00 46.75 100 ALA A C 1
ATOM 753 O O . ALA A 1 100 ? -21.630 -11.572 7.046 1.00 46.75 100 ALA A O 1
ATOM 754 N N . PRO A 1 101 ? -19.840 -12.659 6.163 1.00 54.03 101 PRO A N 1
ATOM 755 C CA . PRO A 1 101 ? -20.488 -12.982 4.896 1.00 54.03 101 PRO A CA 1
ATOM 756 C C . PRO A 1 101 ? -21.714 -13.882 5.086 1.00 54.03 101 PRO A C 1
ATOM 758 O O . PRO A 1 101 ? -21.708 -14.710 6.032 1.00 54.03 101 PRO A O 1
#

Radius of gyration: 13.97 Å; chains: 1; bounding box: 35×38×31 Å

pLDDT: mean 87.69, std 15.24, range [36.28, 98.0]

Sequence (101 aa):
MRAAARSMTDDQLLVECKIGLDIPVMSSAFDGNLIQKIRTVKGYMRGAGVAQSLMADDRAVGIIVIGVTDLWQLNSGEIKFSPVFHMLITQLAASKEPDAP

Foldseek 3Di:
DDPDQPADDLLNLLQLLCVLVVHPSPDPPCSVVLSVQLVVQVVVLVVLQQDPLLCRDPLVSVLSSQSSVLQVPDDPPPRDRDPVSVVSSNVNNPDDGDDDD

Secondary structure (DSSP, 8-state):
-PPPP-PPPHHHHHHHHHHHTT--TT--TTHHHHHHHHHHHHHHHHHTT--TTGGGSHHHHHHHHHHHHHHHSPPTT-----HHHHHHHHHHHTSPPPPP-